Protein AF-A0A564T9Y6-F1 (afdb_monomer)

Secondary structure (DSSP, 8-state):
---HHHHHHHHHHHHHHHHHHHEEEEEETTEEEEEEE-TTS-EEEEEEEEPPPHHHHHHHHHHHHHHHHHHHHTT-

Organism: Streptococcus vestibularis (NCBI:txid1343)

pLDDT: mean 80.11, std 11.39, range [43.31, 92.0]

Nearest PDB structures (foldseek):
  6j9e-assembly1_J  TM=5.831E-01  e=1.564E-01  Xipdecavirus Xp10
  2ap1-assembly1_A  TM=5.648E-01  e=5.137E-01  Salmonella enterica subsp. enterica serovar Typhimurium
  6ea8-assembly5_I-4  TM=5.780E-01  e=6.598E-01  Vaccinia virus WR
  3eo3-assembly3_B  TM=5.342E-01  e=7.961E-01  Homo sapiens
  9blr-assembly1_C  TM=3.118E-01  e=3.806E+00  Homo sapiens

Mean predicted aligned error: 11.3 Å

Sequence (76 aa):
MTPVVASKKVYIKAYKKFLKETVHYKVNADKINVLTYDKKGKLSEAKVFKRLTKEEKKLDYNYECDVRDDKKLFHS

Foldseek 3Di:
DPDPVVVVVVVVVVVVVVCVVFWDWDDDPQKIWIFGADPVRHTDDIDIDGHDDPVSVVVVVVVVVVVVVVVVVVVD

Radius of gyration: 19.26 Å; Cα contacts (8 Å, |Δi|>4): 57; chains: 1; bounding box: 31×44×46 Å

Structure (mmCIF, N/CA/C/O backbone):
data_AF-A0A564T9Y6-F1
#
_entry.id   AF-A0A564T9Y6-F1
#
loop_
_atom_site.group_PDB
_atom_site.id
_atom_site.type_symbol
_atom_site.label_atom_id
_atom_site.label_alt_id
_atom_site.label_comp_id
_atom_site.label_asym_id
_atom_site.label_entity_id
_atom_site.label_seq_id
_atom_site.pdbx_PDB_ins_code
_atom_site.Cartn_x
_atom_site.Cartn_y
_atom_site.Cartn_z
_atom_site.occupancy
_atom_site.B_iso_or_equiv
_atom_site.auth_seq_id
_atom_site.auth_comp_id
_atom_site.auth_asym_id
_atom_site.auth_atom_id
_atom_site.pdbx_PDB_model_num
ATOM 1 N N . MET A 1 1 ? 1.595 23.849 29.586 1.00 43.31 1 MET A N 1
ATOM 2 C CA . MET A 1 1 ? 1.693 23.541 28.141 1.00 43.31 1 MET A CA 1
ATOM 3 C C . MET A 1 1 ? 2.053 22.070 27.974 1.00 43.31 1 MET A C 1
ATOM 5 O O . MET A 1 1 ? 3.224 21.719 28.000 1.00 43.31 1 MET A O 1
ATOM 9 N N . THR A 1 2 ? 1.063 21.182 27.894 1.00 46.53 2 THR A N 1
ATOM 10 C CA . THR A 1 2 ? 1.299 19.769 27.558 1.00 46.53 2 THR A CA 1
ATOM 11 C C . THR A 1 2 ? 1.523 19.632 26.046 1.00 46.53 2 THR A C 1
ATOM 13 O O . THR A 1 2 ? 0.923 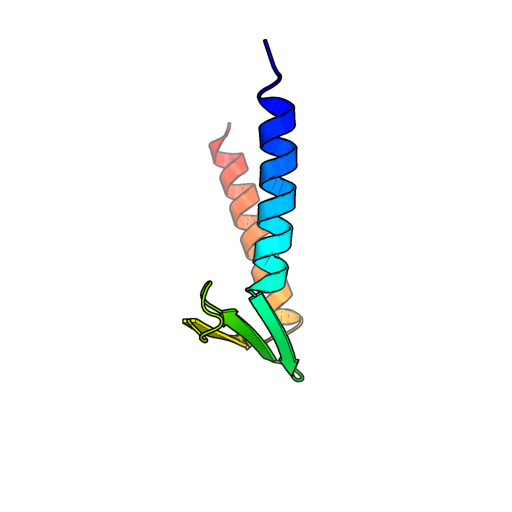20.370 25.261 1.00 46.53 2 THR A O 1
ATOM 16 N N . PRO A 1 3 ? 2.446 18.764 25.604 1.00 49.66 3 PRO A N 1
ATOM 17 C CA . PRO A 1 3 ? 3.122 18.958 24.335 1.00 49.66 3 PRO A CA 1
ATOM 18 C C . PRO A 1 3 ? 2.305 18.340 23.201 1.00 49.66 3 PRO A C 1
ATOM 20 O O . PRO A 1 3 ? 2.188 17.120 23.080 1.00 49.66 3 PRO A O 1
ATOM 23 N N . VAL A 1 4 ? 1.807 19.188 22.304 1.00 54.66 4 VAL A N 1
ATOM 24 C CA . VAL A 1 4 ? 1.157 18.815 21.031 1.00 54.66 4 VAL A CA 1
ATOM 25 C C . VAL A 1 4 ? 2.005 17.808 20.221 1.00 54.6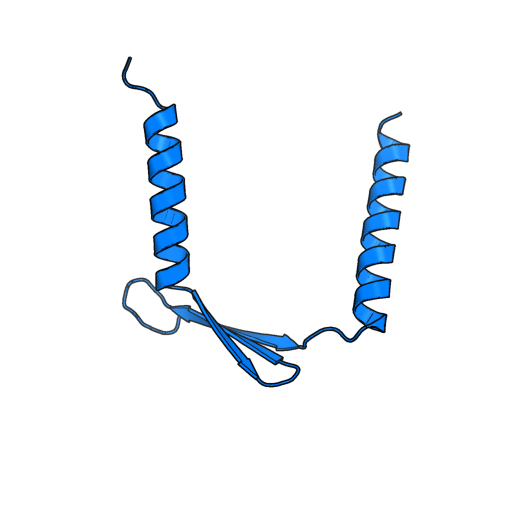6 4 VAL A C 1
ATOM 27 O O . VAL A 1 4 ? 1.482 16.984 19.469 1.00 54.66 4 VAL A O 1
ATOM 30 N N . VAL A 1 5 ? 3.325 17.797 20.438 1.00 53.94 5 VAL A N 1
ATOM 31 C CA . VAL A 1 5 ? 4.291 16.873 19.823 1.00 53.94 5 VAL A CA 1
ATOM 32 C C . VAL A 1 5 ? 4.136 15.421 20.310 1.00 53.94 5 VAL A C 1
ATOM 34 O O . VAL A 1 5 ? 4.257 14.494 19.504 1.00 53.94 5 VAL A O 1
ATOM 37 N N . ALA A 1 6 ? 3.803 15.190 21.588 1.00 55.84 6 ALA A N 1
ATOM 38 C CA . ALA A 1 6 ? 3.540 13.839 22.101 1.00 55.84 6 ALA A CA 1
ATOM 39 C C . ALA A 1 6 ? 2.252 13.259 21.495 1.00 55.84 6 ALA A C 1
ATOM 41 O O . ALA A 1 6 ? 2.224 12.092 21.105 1.00 55.84 6 ALA A O 1
ATOM 42 N N . SER A 1 7 ? 1.233 14.105 21.311 1.00 69.81 7 SER A N 1
ATOM 43 C CA . SER A 1 7 ? -0.030 13.741 20.657 1.00 69.81 7 SER A CA 1
ATOM 44 C C . SER A 1 7 ? 0.176 13.300 19.201 1.00 69.81 7 SER A C 1
ATOM 46 O O . SER A 1 7 ? -0.285 12.226 18.813 1.00 69.81 7 SER A O 1
ATOM 48 N N . LYS A 1 8 ? 0.976 14.034 18.408 1.00 80.25 8 LYS A N 1
ATOM 49 C CA . LYS A 1 8 ? 1.294 13.641 17.019 1.00 80.25 8 LYS A CA 1
ATOM 50 C C . LYS A 1 8 ? 2.007 12.290 16.928 1.00 80.25 8 LYS A C 1
ATOM 52 O O . LYS A 1 8 ? 1.652 11.465 16.087 1.00 80.25 8 LYS A O 1
ATOM 57 N N . LYS A 1 9 ? 3.006 12.037 17.780 1.00 81.88 9 LYS A N 1
ATOM 58 C CA . LYS A 1 9 ? 3.767 10.774 17.755 1.00 81.88 9 LYS A CA 1
ATOM 59 C C . LYS A 1 9 ? 2.889 9.577 18.134 1.00 81.88 9 LYS A C 1
ATOM 61 O O . LYS A 1 9 ? 2.991 8.522 17.506 1.00 81.88 9 LYS A O 1
ATOM 66 N N . VAL A 1 10 ? 2.004 9.754 19.118 1.00 82.44 10 VAL A N 1
ATOM 67 C CA . VAL A 1 10 ? 1.013 8.745 19.523 1.00 82.44 10 VAL A CA 1
ATOM 68 C C . VAL A 1 10 ? -0.002 8.500 18.403 1.00 82.44 10 VAL A C 1
ATOM 70 O O . VAL A 1 10 ? -0.235 7.345 18.049 1.00 82.44 10 VAL A O 1
ATOM 73 N N . TYR A 1 11 ? -0.515 9.561 17.771 1.00 80.25 11 TYR A N 1
ATOM 74 C CA . TYR A 1 11 ? -1.437 9.469 16.637 1.00 80.25 11 TYR A CA 1
ATOM 75 C C . TYR A 1 11 ? -0.837 8.694 15.455 1.00 80.25 11 TYR A C 1
ATOM 77 O O . TYR A 1 11 ? -1.445 7.743 14.970 1.00 80.25 11 TYR A O 1
ATOM 85 N N . ILE A 1 12 ? 0.391 9.024 15.033 1.00 84.75 12 ILE A N 1
ATOM 86 C CA . ILE A 1 12 ? 1.063 8.330 13.919 1.00 84.75 12 ILE A CA 1
ATOM 87 C C . ILE A 1 12 ? 1.253 6.840 14.238 1.00 84.75 12 ILE A C 1
ATOM 89 O O . ILE A 1 12 ? 1.097 5.989 13.359 1.00 84.75 12 ILE A O 1
ATOM 93 N N . LYS A 1 13 ? 1.579 6.503 15.493 1.00 86.31 13 LYS A N 1
ATOM 94 C CA . LYS A 1 13 ? 1.763 5.112 15.927 1.00 86.31 13 LYS A CA 1
ATOM 95 C C . LYS A 1 13 ? 0.443 4.335 15.905 1.00 86.31 13 LYS A C 1
ATOM 97 O O . LYS A 1 13 ? 0.418 3.217 15.393 1.00 86.31 13 LYS A O 1
ATOM 102 N N . ALA A 1 14 ? -0.639 4.936 16.403 1.00 79.19 14 ALA A N 1
ATOM 103 C CA . ALA A 1 14 ? -1.977 4.349 16.374 1.00 79.19 14 ALA A CA 1
ATOM 104 C C . ALA A 1 14 ? -2.482 4.160 14.935 1.00 79.19 14 ALA A C 1
ATOM 106 O O . ALA A 1 14 ? -2.946 3.080 14.587 1.00 79.19 14 ALA A O 1
ATOM 107 N N . TYR A 1 15 ? -2.293 5.162 14.074 1.00 79.12 15 TYR A N 1
ATOM 108 C CA . TYR A 1 15 ? -2.683 5.104 12.666 1.00 79.12 15 TYR A CA 1
ATOM 109 C C . TYR A 1 15 ? -1.947 4.000 11.895 1.00 79.12 15 TYR A C 1
ATOM 111 O O . TYR A 1 15 ? -2.569 3.220 11.178 1.00 79.12 15 TYR A O 1
ATOM 119 N N . LYS A 1 16 ? -0.627 3.863 12.087 1.00 82.31 16 LYS A N 1
ATOM 120 C CA . LYS A 1 16 ? 0.153 2.772 11.474 1.00 82.31 16 LYS A CA 1
ATOM 121 C C . LYS A 1 16 ? -0.285 1.389 11.960 1.00 82.31 16 LYS A C 1
ATOM 123 O O . LYS A 1 16 ? -0.262 0.444 11.175 1.00 82.31 16 LYS A O 1
ATOM 128 N N . LYS A 1 17 ? -0.655 1.262 13.239 1.00 81.19 17 LYS A N 1
ATOM 129 C CA . LYS A 1 17 ? -1.180 0.011 13.803 1.00 81.19 17 LYS A CA 1
ATOM 130 C C . LYS A 1 17 ? -2.540 -0.332 13.183 1.00 81.19 17 LYS A C 1
ATOM 132 O O . LYS A 1 17 ? -2.682 -1.420 12.642 1.00 81.19 17 LYS A O 1
ATOM 137 N N . PHE A 1 18 ? -3.448 0.640 13.131 1.00 78.06 18 PHE A N 1
ATOM 138 C CA . PHE A 1 18 ? -4.756 0.506 12.491 1.00 78.06 18 PHE A CA 1
ATOM 139 C C . PHE A 1 18 ? -4.652 0.113 11.011 1.00 78.06 18 PHE A C 1
ATOM 141 O O . PHE A 1 18 ? -5.351 -0.788 10.559 1.00 78.06 18 PHE A O 1
ATOM 148 N N . LEU A 1 19 ? -3.745 0.737 10.254 1.00 77.75 19 LEU A N 1
ATOM 149 C CA . LEU A 1 19 ? -3.489 0.371 8.857 1.00 77.75 19 LEU A CA 1
ATOM 150 C C . LEU A 1 19 ? -3.016 -1.078 8.711 1.00 77.75 19 LEU A C 1
ATOM 152 O O . LEU A 1 19 ? -3.470 -1.770 7.810 1.00 77.75 19 LEU A O 1
ATOM 156 N N . LYS A 1 20 ? -2.133 -1.554 9.599 1.00 77.00 20 LYS A N 1
ATOM 157 C CA . LYS A 1 20 ? -1.705 -2.963 9.601 1.00 77.00 20 LYS A CA 1
ATOM 158 C C . LYS A 1 20 ? -2.840 -3.928 9.942 1.00 77.00 20 LYS A C 1
ATOM 160 O O . LYS A 1 20 ? -2.831 -5.045 9.447 1.00 77.00 20 LYS A O 1
ATOM 165 N N . GLU A 1 21 ? -3.775 -3.517 10.793 1.00 78.19 21 GLU A N 1
ATOM 166 C CA . GLU A 1 21 ? -4.929 -4.334 11.192 1.00 78.19 21 GLU A CA 1
ATOM 167 C C . GLU A 1 21 ? -6.035 -4.350 10.124 1.00 78.19 21 GLU A C 1
ATOM 169 O O . GLU A 1 21 ? -6.807 -5.300 10.058 1.00 78.19 21 GLU A O 1
ATOM 174 N N . THR A 1 22 ? -6.116 -3.323 9.273 1.00 82.19 22 THR A N 1
ATOM 175 C CA . THR A 1 22 ? -7.192 -3.176 8.276 1.00 82.19 22 THR A CA 1
ATOM 176 C C . THR A 1 22 ? -6.771 -3.521 6.854 1.00 82.19 22 THR A C 1
ATOM 178 O O . THR A 1 22 ? -7.608 -3.973 6.074 1.00 82.19 22 THR A O 1
ATOM 181 N N . VAL A 1 23 ? -5.494 -3.363 6.501 1.00 84.94 23 VAL A N 1
ATOM 182 C CA . VAL A 1 23 ? -4.982 -3.622 5.151 1.00 84.94 23 VAL A CA 1
ATOM 183 C C . VAL A 1 23 ? -4.166 -4.909 5.141 1.00 84.94 23 VAL A C 1
ATOM 185 O O . VAL A 1 23 ? -3.097 -4.999 5.741 1.00 84.94 23 VAL A O 1
ATOM 188 N N . HIS A 1 24 ? -4.650 -5.895 4.397 1.00 86.31 24 HIS A N 1
ATOM 189 C CA . HIS A 1 24 ? -4.006 -7.187 4.213 1.00 86.31 24 HIS A CA 1
ATOM 190 C C . HIS A 1 24 ? -3.546 -7.311 2.770 1.00 86.31 24 HIS A C 1
ATOM 192 O O . HIS A 1 24 ? -4.312 -7.048 1.849 1.00 86.31 24 HIS A O 1
ATOM 198 N N . TYR A 1 25 ? -2.310 -7.746 2.550 1.00 84.94 25 TYR A N 1
ATOM 199 C CA . TYR A 1 25 ? -1.818 -8.012 1.206 1.00 84.94 25 TYR A CA 1
ATOM 200 C C . TYR A 1 25 ? -1.388 -9.465 1.065 1.00 84.94 25 TYR A C 1
ATOM 202 O O . TYR A 1 25 ? -0.794 -10.054 1.967 1.00 84.94 25 TYR A O 1
ATOM 210 N N . LYS A 1 26 ? -1.680 -10.041 -0.098 1.00 86.12 26 LYS A N 1
ATOM 211 C CA . LYS A 1 26 ? -1.208 -11.362 -0.499 1.00 86.12 26 LYS A CA 1
ATOM 212 C C . LYS A 1 26 ? -0.509 -11.243 -1.841 1.00 86.12 26 LYS A C 1
ATOM 214 O O . LYS A 1 26 ? -1.104 -10.791 -2.819 1.00 86.12 26 LYS A O 1
ATOM 219 N N . VAL A 1 27 ? 0.754 -11.650 -1.877 1.00 83.56 27 VAL A N 1
ATOM 220 C CA . VAL A 1 27 ? 1.534 -11.717 -3.113 1.00 83.56 27 VAL A CA 1
ATOM 221 C C . VAL A 1 27 ? 1.273 -13.070 -3.766 1.00 83.56 27 VAL A C 1
ATOM 223 O O . VAL A 1 27 ? 1.459 -14.107 -3.137 1.00 83.56 27 VAL A O 1
ATOM 226 N N . ASN A 1 28 ? 0.841 -13.053 -5.021 1.00 84.00 28 ASN A N 1
ATOM 227 C CA . ASN A 1 28 ? 0.628 -14.230 -5.851 1.00 84.00 28 ASN A CA 1
ATOM 228 C C . ASN A 1 28 ? 1.405 -14.042 -7.159 1.00 84.00 28 ASN A C 1
ATOM 230 O O . ASN A 1 28 ? 0.923 -13.364 -8.064 1.00 84.00 28 ASN A O 1
ATOM 234 N N . ALA A 1 29 ? 2.595 -14.642 -7.254 1.00 84.31 29 ALA A N 1
ATOM 235 C CA . ALA A 1 29 ? 3.484 -14.548 -8.417 1.00 84.31 29 ALA A CA 1
ATOM 236 C C . ALA A 1 29 ? 3.710 -13.089 -8.883 1.00 84.31 29 ALA A C 1
ATOM 238 O O . ALA A 1 29 ? 4.356 -12.306 -8.182 1.00 84.31 29 ALA A O 1
ATOM 239 N N . ASP A 1 30 ? 3.144 -12.719 -10.033 1.00 86.69 30 ASP A N 1
ATOM 240 C CA . ASP A 1 30 ? 3.199 -11.379 -10.627 1.00 86.69 30 ASP A CA 1
ATOM 241 C C . ASP A 1 30 ? 2.022 -10.479 -10.242 1.00 86.69 30 ASP A C 1
ATOM 243 O O . ASP A 1 30 ? 1.753 -9.480 -10.903 1.00 86.69 30 ASP A O 1
ATOM 247 N N . LYS A 1 31 ? 1.270 -10.812 -9.194 1.00 89.44 31 LYS A N 1
ATOM 248 C CA . LYS A 1 31 ? 0.153 -9.998 -8.714 1.00 89.44 31 LYS A CA 1
ATOM 249 C C . LYS A 1 31 ? 0.216 -9.805 -7.205 1.00 89.44 31 LYS A C 1
ATOM 251 O O . LYS A 1 31 ? 0.645 -10.683 -6.461 1.00 89.44 31 LYS A O 1
ATOM 256 N N . ILE A 1 32 ? -0.241 -8.651 -6.743 1.00 90.00 32 ILE A N 1
ATOM 257 C CA . ILE A 1 32 ? -0.430 -8.332 -5.331 1.00 90.00 32 ILE A CA 1
ATOM 258 C C . ILE A 1 32 ? -1.907 -8.028 -5.134 1.00 90.00 32 ILE A C 1
ATOM 260 O O . ILE A 1 32 ? -2.430 -7.073 -5.701 1.00 90.00 32 ILE A O 1
ATOM 264 N N . ASN A 1 33 ? -2.570 -8.836 -4.314 1.00 89.94 33 ASN A N 1
ATOM 265 C CA . ASN A 1 33 ? -3.944 -8.595 -3.903 1.00 89.94 33 ASN A CA 1
ATOM 266 C C . ASN A 1 33 ? -3.908 -7.811 -2.597 1.00 89.94 33 ASN A C 1
ATOM 268 O O . ASN A 1 33 ? -3.399 -8.321 -1.601 1.00 89.94 33 ASN A O 1
ATOM 272 N N . VAL A 1 34 ? -4.437 -6.596 -2.602 1.00 90.38 34 VAL A N 1
ATOM 273 C CA . VAL A 1 34 ? -4.607 -5.753 -1.420 1.00 90.38 34 VAL A CA 1
ATOM 274 C C . VAL A 1 34 ? -6.080 -5.786 -1.035 1.00 90.38 34 VAL A C 1
ATOM 276 O O . VAL A 1 34 ? -6.945 -5.424 -1.830 1.00 90.38 34 VAL A O 1
ATOM 279 N N . LEU A 1 35 ? -6.354 -6.257 0.174 1.00 91.38 35 LEU A N 1
ATOM 280 C CA . LEU A 1 35 ? -7.673 -6.355 0.780 1.00 91.38 35 LEU A CA 1
ATOM 281 C C . LEU A 1 35 ? -7.741 -5.366 1.939 1.00 91.38 35 LEU A C 1
ATOM 283 O O . LEU A 1 35 ? -6.980 -5.474 2.901 1.00 91.38 35 LEU A O 1
ATOM 287 N N . THR A 1 36 ? -8.666 -4.424 1.858 1.00 89.12 36 THR A N 1
ATOM 288 C CA . THR A 1 36 ? -8.917 -3.441 2.908 1.00 89.12 36 THR A CA 1
ATOM 289 C C . THR A 1 36 ? -10.243 -3.764 3.573 1.00 89.12 36 THR A C 1
ATOM 291 O O . THR A 1 36 ? -11.276 -3.873 2.908 1.00 89.12 36 THR A O 1
ATOM 294 N N . TYR A 1 37 ? -10.218 -3.909 4.892 1.00 87.19 37 TYR A N 1
ATOM 295 C CA . TYR A 1 37 ? -11.391 -4.199 5.705 1.00 87.19 37 TYR A CA 1
ATOM 296 C C . TYR A 1 37 ? -11.866 -2.938 6.430 1.00 87.19 37 TYR A C 1
ATOM 298 O O . TYR A 1 37 ? -11.068 -2.125 6.897 1.00 87.19 37 TYR A O 1
ATOM 306 N N . ASP A 1 38 ? -13.183 -2.784 6.525 1.00 83.06 38 ASP A N 1
ATOM 307 C CA . ASP A 1 38 ? -13.832 -1.788 7.375 1.00 83.06 38 ASP A CA 1
ATOM 308 C C . ASP A 1 38 ? -13.583 -2.095 8.868 1.00 83.06 38 ASP A C 1
ATOM 310 O O . ASP A 1 38 ? -13.221 -3.210 9.249 1.00 83.06 38 ASP A O 1
ATOM 314 N N . LYS A 1 39 ? -13.839 -1.114 9.742 1.00 80.75 39 LYS A N 1
ATOM 315 C CA . LYS A 1 39 ? -13.743 -1.249 11.203 1.00 80.75 39 LYS A CA 1
ATOM 316 C C . LYS A 1 39 ? -14.593 -2.394 11.776 1.00 80.75 39 LYS A C 1
ATOM 318 O O . LYS A 1 39 ? -14.273 -2.883 12.853 1.00 80.75 39 LYS A O 1
ATOM 323 N N . LYS A 1 40 ? -15.652 -2.834 11.083 1.00 85.12 40 LYS A N 1
ATOM 324 C CA . LYS A 1 40 ? -16.490 -3.992 11.450 1.00 85.12 40 LYS A CA 1
ATOM 325 C C . LYS A 1 40 ? -15.946 -5.329 10.924 1.00 85.12 40 LYS A C 1
ATOM 327 O O . LYS A 1 40 ? -16.638 -6.338 11.024 1.00 85.12 40 LYS A 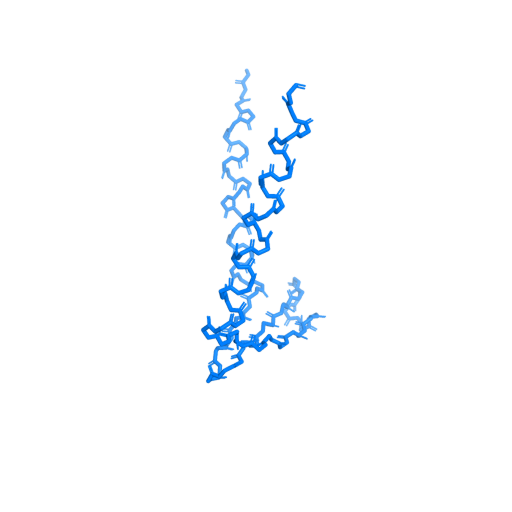O 1
ATOM 332 N N . GLY A 1 41 ? -14.757 -5.345 10.317 1.00 80.50 41 GLY A N 1
ATOM 333 C CA . GLY A 1 41 ? -14.125 -6.547 9.765 1.00 80.50 41 GLY A CA 1
ATOM 334 C C . GLY A 1 41 ? -14.713 -7.026 8.434 1.00 80.50 41 GLY A C 1
ATOM 335 O O . GLY A 1 41 ? -14.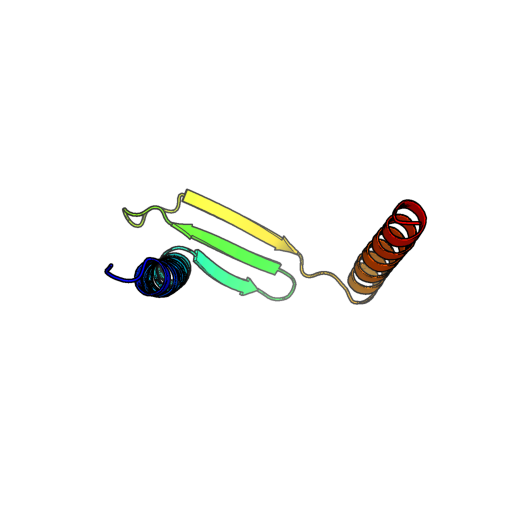378 -8.114 7.976 1.00 80.50 41 GLY A O 1
ATOM 336 N N . LYS A 1 42 ? -15.587 -6.241 7.791 1.00 88.81 42 LYS A N 1
ATOM 337 C CA . LYS A 1 42 ? -16.120 -6.556 6.456 1.00 88.81 42 LYS A CA 1
ATOM 338 C C . LYS A 1 42 ? -15.160 -6.080 5.373 1.00 88.81 42 LYS A C 1
ATOM 340 O O . LYS A 1 42 ? -14.603 -4.993 5.490 1.00 88.81 42 LYS A O 1
ATOM 345 N N . LEU A 1 43 ? -14.987 -6.873 4.315 1.00 88.94 43 LEU A N 1
ATOM 346 C CA . LEU A 1 43 ? -14.180 -6.471 3.164 1.00 88.94 43 LEU A CA 1
ATOM 347 C C . LEU A 1 43 ? -14.810 -5.230 2.520 1.00 88.94 43 LEU A C 1
ATOM 349 O O . LEU A 1 43 ? -15.948 -5.283 2.060 1.00 88.94 43 LEU A O 1
ATOM 353 N N . SER A 1 44 ? -14.076 -4.122 2.525 1.00 88.50 44 SER A N 1
ATOM 354 C CA . SER A 1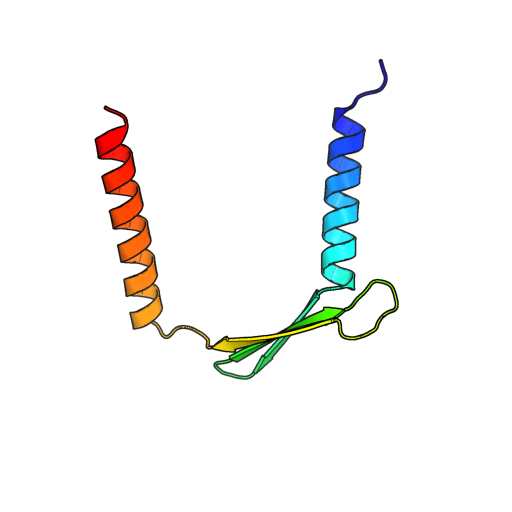 44 ? -14.534 -2.846 1.977 1.00 88.50 44 SER A CA 1
ATOM 355 C C . SER A 1 44 ? -13.978 -2.597 0.583 1.00 88.50 44 SER A C 1
ATOM 357 O O . SER A 1 44 ? -14.671 -2.033 -0.255 1.00 88.50 44 SER A O 1
ATOM 359 N N . GLU A 1 45 ? -12.729 -2.987 0.331 1.00 88.06 45 GLU A N 1
ATOM 360 C CA . GLU A 1 45 ? -12.088 -2.810 -0.968 1.00 88.06 45 GLU A CA 1
ATOM 361 C C . GLU A 1 45 ? -11.143 -3.980 -1.246 1.00 88.06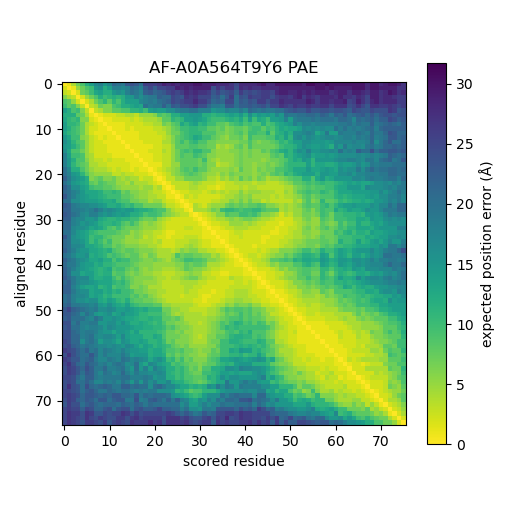 45 GLU A C 1
ATOM 363 O O . GLU A 1 45 ? -10.407 -4.424 -0.364 1.00 88.06 45 GLU A O 1
ATOM 368 N N . ALA A 1 46 ? -11.148 -4.467 -2.484 1.00 90.56 46 ALA A N 1
ATOM 369 C CA . ALA A 1 46 ? -10.176 -5.427 -2.980 1.00 90.56 46 ALA A CA 1
ATOM 370 C C . ALA A 1 46 ? -9.561 -4.879 -4.266 1.00 90.56 46 ALA A C 1
ATOM 372 O O . ALA A 1 46 ? -10.266 -4.635 -5.245 1.00 90.56 46 ALA A O 1
ATOM 373 N N . LYS A 1 47 ? -8.243 -4.692 -4.267 1.00 92.00 47 LYS A N 1
ATOM 374 C CA . LYS A 1 47 ? -7.481 -4.265 -5.442 1.00 92.00 47 LYS A CA 1
ATOM 375 C C . LYS A 1 47 ? -6.441 -5.307 -5.793 1.00 92.00 47 LYS A C 1
ATOM 377 O O . LYS A 1 47 ? -5.786 -5.872 -4.921 1.00 92.00 47 LYS A O 1
ATOM 382 N N . VAL A 1 48 ? -6.281 -5.544 -7.087 1.00 88.56 48 VAL A N 1
ATOM 383 C CA . VAL A 1 48 ? -5.256 -6.435 -7.622 1.00 88.56 48 VAL A CA 1
ATOM 384 C C . VAL A 1 48 ? -4.291 -5.594 -8.430 1.00 88.56 48 VAL A C 1
ATOM 386 O O . VAL A 1 48 ? -4.670 -4.980 -9.422 1.00 88.56 48 VAL A O 1
ATOM 389 N N . PHE A 1 49 ? -3.039 -5.577 -8.005 1.00 87.44 49 PHE A N 1
ATOM 390 C CA . PHE A 1 49 ? -1.962 -4.893 -8.699 1.00 87.44 49 PHE A CA 1
ATOM 391 C C . PHE A 1 49 ? -1.128 -5.920 -9.439 1.00 87.44 49 PHE A C 1
ATOM 393 O O . PHE A 1 49 ? -0.742 -6.936 -8.864 1.00 87.44 49 PHE A O 1
ATOM 400 N N . LYS A 1 50 ? -0.829 -5.661 -10.708 1.00 89.00 50 LYS A N 1
ATOM 401 C CA . LYS A 1 50 ? 0.177 -6.434 -11.432 1.00 89.00 50 LYS A CA 1
ATOM 402 C C . LYS A 1 50 ? 1.560 -5.941 -11.008 1.00 89.00 50 LYS A C 1
ATOM 404 O O . LYS A 1 50 ? 1.789 -4.742 -10.865 1.00 89.00 50 LYS A O 1
ATOM 409 N N . ARG A 1 51 ? 2.482 -6.868 -10.788 1.00 83.88 51 ARG A N 1
ATOM 410 C CA . ARG A 1 51 ? 3.886 -6.576 -10.553 1.00 83.88 51 ARG A CA 1
ATOM 411 C C . ARG A 1 51 ? 4.469 -6.045 -11.856 1.00 83.88 51 ARG A C 1
ATOM 413 O O . ARG A 1 51 ? 4.346 -6.684 -12.896 1.00 83.88 51 ARG A O 1
ATOM 420 N N . LEU A 1 52 ? 5.092 -4.877 -11.774 1.00 84.62 52 LEU A N 1
ATOM 421 C CA . LEU A 1 52 ? 5.809 -4.312 -12.906 1.00 84.62 52 LEU A CA 1
ATOM 422 C C . LEU A 1 52 ? 7.015 -5.189 -13.244 1.00 84.62 52 LEU A C 1
ATOM 424 O O . LEU A 1 52 ? 7.773 -5.607 -12.354 1.00 84.62 52 LEU A O 1
ATOM 428 N N . THR A 1 53 ? 7.202 -5.420 -14.536 1.00 86.75 53 THR A N 1
ATOM 429 C CA . THR A 1 53 ? 8.409 -6.018 -15.099 1.00 86.75 53 THR A CA 1
ATOM 430 C C . THR A 1 53 ? 9.613 -5.091 -14.908 1.00 86.75 53 THR A C 1
ATOM 432 O O . THR A 1 53 ? 9.495 -3.927 -14.517 1.00 86.75 53 THR A O 1
ATOM 435 N N . LYS A 1 54 ? 10.818 -5.611 -15.158 1.00 87.12 54 LYS A N 1
ATOM 436 C CA . LYS A 1 54 ? 12.055 -4.825 -15.039 1.00 87.12 54 LYS A CA 1
ATOM 437 C C . LYS A 1 54 ? 12.067 -3.613 -15.982 1.00 87.12 54 LYS A C 1
ATOM 439 O O . LYS A 1 54 ? 12.588 -2.572 -15.597 1.00 87.12 54 LYS A O 1
ATOM 444 N N . GLU A 1 55 ? 11.492 -3.744 -17.174 1.00 89.25 55 GLU A N 1
ATOM 445 C CA . GLU A 1 55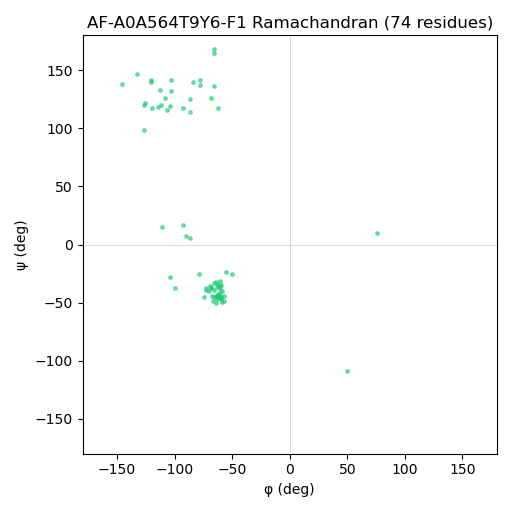 ? 11.421 -2.661 -18.162 1.00 89.25 55 GLU A CA 1
ATOM 446 C C . GLU A 1 55 ? 10.390 -1.601 -17.775 1.00 89.25 55 GLU A C 1
ATOM 448 O O . GLU A 1 55 ? 10.718 -0.418 -17.768 1.00 89.25 55 GLU A O 1
ATOM 453 N N . GLU A 1 56 ? 9.195 -2.012 -17.342 1.00 88.06 56 GLU A N 1
ATOM 454 C CA . GLU A 1 56 ? 8.169 -1.082 -16.847 1.00 88.06 56 GLU A CA 1
ATOM 455 C C . GLU A 1 56 ? 8.673 -0.271 -15.645 1.00 88.06 56 GLU A C 1
ATOM 457 O O . GLU A 1 56 ? 8.471 0.936 -15.584 1.00 88.06 56 GLU A O 1
ATOM 462 N N . LYS A 1 57 ? 9.413 -0.902 -14.722 1.00 86.44 57 LYS A N 1
ATOM 463 C CA . LYS A 1 57 ? 10.052 -0.187 -13.603 1.00 86.44 57 LYS A CA 1
ATOM 464 C C . LYS A 1 57 ? 11.069 0.851 -14.059 1.00 86.44 57 LYS A C 1
ATOM 466 O O . LYS A 1 57 ? 11.230 1.874 -13.404 1.00 86.44 57 LYS A O 1
ATOM 471 N N . LYS A 1 58 ? 11.797 0.565 -15.140 1.00 89.00 58 LYS A N 1
ATOM 472 C CA . LYS A 1 58 ? 12.786 1.494 -15.689 1.00 89.00 58 LYS A CA 1
ATOM 473 C C . LYS A 1 58 ? 12.094 2.701 -16.324 1.00 89.00 58 LYS A C 1
ATOM 475 O O . LYS A 1 58 ? 12.567 3.814 -16.140 1.00 89.00 58 LYS A O 1
ATOM 480 N N . LEU A 1 59 ? 10.979 2.484 -17.022 1.00 87.31 59 LEU A N 1
ATOM 481 C CA . LEU A 1 59 ? 10.163 3.560 -17.590 1.00 87.31 59 LEU A CA 1
ATOM 482 C C . LEU A 1 59 ? 9.567 4.459 -16.502 1.00 87.31 59 LEU A C 1
ATOM 484 O O . LEU A 1 59 ? 9.688 5.674 -16.599 1.00 87.31 59 LEU A O 1
ATOM 488 N N . ASP A 1 60 ? 8.996 3.864 -15.454 1.00 84.50 60 ASP A N 1
ATOM 489 C CA . ASP A 1 60 ? 8.429 4.593 -14.313 1.00 84.50 60 ASP A CA 1
ATOM 490 C C . ASP A 1 60 ? 9.491 5.457 -13.606 1.00 84.50 60 ASP A C 1
ATOM 492 O O . ASP A 1 60 ? 9.291 6.649 -13.380 1.00 84.50 60 ASP A O 1
ATOM 496 N N . TYR A 1 61 ? 10.679 4.888 -13.365 1.00 84.12 61 TYR A N 1
ATOM 497 C CA . TYR A 1 61 ? 11.809 5.618 -12.788 1.00 84.12 61 TYR A CA 1
ATOM 498 C C . TYR A 1 61 ? 12.286 6.777 -13.673 1.00 84.12 61 TYR A C 1
ATOM 500 O O . TYR A 1 61 ? 12.536 7.870 -13.170 1.00 84.12 61 TYR A O 1
ATOM 508 N N . ASN A 1 62 ? 12.412 6.549 -14.984 1.00 87.56 62 ASN A N 1
ATOM 509 C CA . ASN A 1 62 ? 12.828 7.589 -15.923 1.00 87.56 62 ASN A CA 1
ATOM 510 C C . ASN A 1 62 ? 11.815 8.743 -15.958 1.00 87.56 62 ASN A C 1
ATOM 512 O O . ASN A 1 62 ? 12.221 9.895 -15.878 1.00 87.56 62 ASN A O 1
ATOM 516 N N . TYR A 1 63 ? 10.513 8.439 -15.973 1.00 83.56 63 TYR A N 1
ATOM 517 C CA . TYR A 1 63 ? 9.463 9.455 -15.908 1.00 83.56 63 TYR A CA 1
ATOM 518 C C . TYR A 1 63 ? 9.549 10.298 -14.627 1.00 83.56 63 TYR A C 1
ATOM 520 O O . TYR A 1 63 ? 9.491 11.525 -14.687 1.00 83.56 63 TYR A O 1
ATOM 528 N N . GLU A 1 64 ? 9.728 9.673 -13.457 1.00 84.94 64 GLU A N 1
ATOM 529 C CA . GLU A 1 64 ? 9.895 10.431 -12.210 1.00 84.94 64 GLU A CA 1
ATOM 530 C C . GLU A 1 64 ? 11.166 11.293 -12.195 1.00 84.94 64 GLU A C 1
ATOM 532 O O . GLU A 1 64 ? 11.179 12.360 -11.570 1.00 84.94 64 GLU A O 1
ATOM 537 N N . CYS A 1 65 ? 12.234 10.840 -12.857 1.00 81.94 65 CYS A N 1
ATOM 538 C CA . CYS A 1 65 ? 13.446 11.626 -13.070 1.00 81.94 65 CYS A CA 1
ATOM 539 C C . CYS A 1 65 ? 13.164 12.856 -13.939 1.00 81.94 65 CYS A C 1
ATOM 541 O O . CYS A 1 65 ? 13.466 13.965 -13.498 1.00 81.94 65 CYS A O 1
ATOM 543 N N . ASP A 1 66 ? 12.512 12.676 -15.088 1.00 83.19 66 ASP A N 1
ATOM 544 C CA . ASP A 1 66 ? 12.176 13.765 -16.012 1.00 83.19 66 ASP A CA 1
ATOM 545 C C . ASP A 1 66 ? 11.279 14.810 -15.327 1.00 83.19 66 ASP A C 1
ATOM 547 O O . ASP A 1 66 ? 11.600 15.995 -15.308 1.00 83.19 66 ASP A O 1
ATOM 551 N N . VAL A 1 67 ? 10.231 14.374 -14.613 1.00 79.44 67 VAL A N 1
ATOM 552 C CA . VAL A 1 67 ? 9.346 15.265 -13.834 1.00 79.44 67 VAL A CA 1
ATOM 553 C C . VAL A 1 67 ? 10.111 16.044 -12.760 1.00 79.44 67 VAL A C 1
ATOM 555 O O . VAL A 1 67 ? 9.760 17.181 -12.424 1.00 79.44 67 VAL A O 1
ATOM 558 N N . ARG A 1 68 ? 11.134 15.435 -12.153 1.00 79.25 68 ARG A N 1
ATOM 559 C CA . ARG A 1 68 ? 11.951 16.092 -11.129 1.00 79.25 68 ARG A CA 1
ATOM 560 C C . ARG A 1 68 ? 12.870 17.139 -11.741 1.00 79.25 68 ARG A C 1
ATOM 562 O O . ARG A 1 68 ? 13.054 18.187 -11.122 1.00 79.25 68 ARG A O 1
ATOM 569 N N . ASP A 1 69 ? 13.438 16.861 -12.906 1.00 79.75 69 ASP A N 1
ATOM 570 C CA . ASP A 1 69 ? 14.297 17.808 -13.606 1.00 79.75 69 ASP A CA 1
ATOM 571 C C . ASP A 1 69 ? 13.486 18.960 -14.218 1.00 79.75 69 ASP A C 1
ATOM 573 O O . ASP A 1 69 ? 13.878 20.114 -14.042 1.00 79.75 69 ASP A O 1
ATOM 577 N N . ASP A 1 70 ? 12.284 18.699 -14.740 1.00 76.44 70 ASP A N 1
ATOM 578 C CA . ASP A 1 70 ? 11.325 19.745 -15.117 1.00 76.44 70 ASP A CA 1
ATOM 579 C C . ASP A 1 70 ? 11.001 20.652 -13.923 1.00 76.44 70 ASP A C 1
ATOM 581 O O . ASP A 1 70 ? 11.107 21.875 -14.001 1.00 76.44 70 ASP A O 1
ATOM 585 N N . LYS A 1 71 ? 10.677 20.075 -12.756 1.00 74.38 71 LYS A N 1
ATOM 586 C CA . LYS A 1 71 ? 10.390 20.861 -11.541 1.00 74.38 71 LYS A CA 1
ATOM 587 C C . LYS A 1 71 ? 11.562 21.721 -11.073 1.00 74.38 71 LYS A C 1
ATOM 589 O O . LYS A 1 71 ? 11.314 22.775 -10.490 1.00 74.38 71 LYS A O 1
ATOM 594 N N . LYS A 1 72 ? 12.808 21.291 -11.295 1.00 68.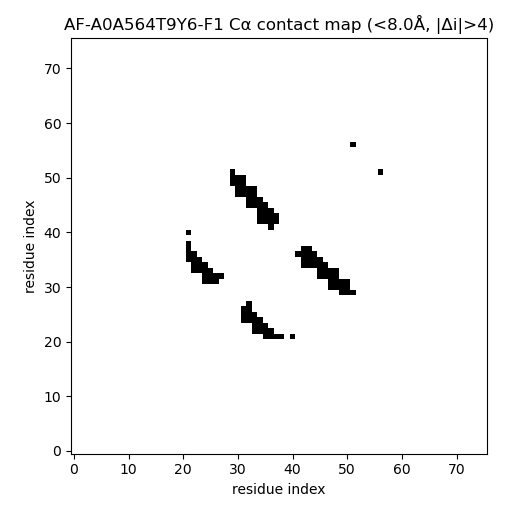75 72 LYS A N 1
ATOM 595 C CA . LYS A 1 72 ? 13.990 22.121 -11.010 1.00 68.75 72 LYS A CA 1
ATOM 596 C C . LYS A 1 72 ? 14.091 23.298 -11.975 1.00 68.75 72 LYS A C 1
ATOM 598 O O . LYS A 1 72 ? 14.490 24.373 -11.543 1.00 68.75 72 LYS A O 1
ATOM 603 N N . LEU A 1 73 ? 13.701 23.116 -13.238 1.00 61.41 73 LEU A N 1
ATOM 604 C CA . LEU A 1 73 ? 13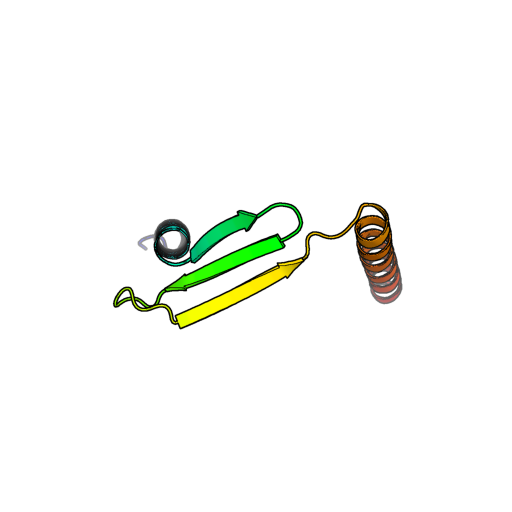.693 24.185 -14.240 1.00 61.41 73 LEU A CA 1
ATOM 605 C C . LEU A 1 73 ? 12.725 25.323 -13.870 1.00 61.41 73 LEU A C 1
ATOM 607 O O . LEU A 1 73 ? 13.016 26.485 -14.129 1.00 61.41 73 LEU A O 1
ATOM 611 N N . PHE A 1 74 ? 11.603 25.001 -13.219 1.00 60.44 74 PHE A N 1
ATOM 612 C CA . PHE A 1 74 ? 10.584 25.976 -12.798 1.00 60.44 74 PHE A CA 1
ATOM 613 C C . PHE A 1 74 ? 10.792 26.559 -11.385 1.00 60.44 74 PHE A C 1
ATOM 615 O O . PHE A 1 74 ? 9.910 27.250 -10.881 1.00 60.44 74 PHE A O 1
ATOM 622 N N . HIS A 1 75 ? 11.918 26.267 -10.725 1.00 57.78 75 HIS A N 1
ATOM 623 C CA . HIS A 1 75 ? 12.299 26.851 -9.426 1.00 57.78 75 HIS A CA 1
ATOM 624 C C . HIS A 1 75 ? 13.513 27.798 -9.521 1.00 57.78 75 HIS A C 1
ATOM 626 O O . HIS A 1 75 ? 14.111 28.112 -8.490 1.00 57.78 75 HIS A O 1
ATOM 632 N N . SER A 1 76 ? 13.882 28.229 -10.736 1.00 53.91 76 SER A N 1
ATOM 633 C CA . SER A 1 76 ? 14.916 29.250 -10.958 1.00 53.91 76 SER A CA 1
ATOM 634 C C . SER A 1 76 ? 14.410 30.673 -10.750 1.00 53.91 76 SER A C 1
ATOM 636 O O . SER A 1 76 ? 13.196 30.918 -10.919 1.00 53.91 76 SER A O 1
#

Solvent-accessible surface area (backbone atoms only — not comparable to full-atom values): 4465 Å² total; per-residue (Å²): 136,82,60,69,66,60,54,51,56,51,48,55,52,51,52,56,49,50,46,63,75,29,48,46,74,49,81,53,94,60,31,36,40,40,39,32,36,43,98,86,70,45,83,70,46,78,48,76,43,72,58,73,51,78,65,55,49,50,51,54,52,49,50,56,49,51,56,50,52,54,54,55,67,76,69,113